Protein AF-A0A845F0I6-F1 (afdb_monomer_lite)

Sequence (131 aa):
MVFVLRMIAAFLSSTIAGVYVVGDLLSGIILFLPIFILAAVPISLFVDRHSIERKSKQRMYIMKLFYYLMSGILAGCLMIVVFGVGGDFTTVDIPSVILITLCCSILYYHFLLLLKKWLKWYKNVPLPVSK

pLDDT: mean 70.49, std 6.58, range [51.75, 82.06]

Foldseek 3Di:
DLLVLLLVLLQVLQQVLLCVFVVDRVNSSVLRSVLSCVQVVVLLVVLVVVLVPDDDPVVSVVVNLVSLLVSLQVSLVVSCVVCVVPHDPVVDPSVVSSVSSNVSSNSSSVSSVVVVVVVVVVVVPPDPDDD

Radius of gyration: 17.09 Å; chains: 1; bounding box: 48×44×42 Å

Organism: NCBI:txid208199

Structure (mmCIF, N/CA/C/O backbone):
data_AF-A0A845F0I6-F1
#
_entry.id   AF-A0A845F0I6-F1
#
loop_
_atom_site.group_PDB
_atom_site.id
_atom_site.type_symbol
_atom_site.label_atom_id
_atom_site.label_alt_id
_atom_site.label_comp_id
_atom_site.label_asym_id
_atom_site.label_entity_id
_atom_site.label_seq_id
_atom_site.pdbx_PDB_ins_code
_atom_site.Cartn_x
_atom_site.Cartn_y
_atom_site.Cartn_z
_atom_site.occupancy
_atom_site.B_iso_or_equiv
_atom_site.auth_seq_id
_atom_site.auth_comp_id
_atom_site.auth_asym_id
_atom_site.auth_atom_id
_atom_site.pdbx_PDB_model_num
ATOM 1 N N . MET A 1 1 ? -16.398 4.643 2.697 1.00 58.62 1 MET A N 1
ATOM 2 C CA . MET A 1 1 ? -15.352 5.324 3.504 1.00 58.62 1 MET A CA 1
ATOM 3 C C . MET A 1 1 ? -14.015 4.579 3.491 1.00 58.62 1 MET A C 1
ATOM 5 O O . MET A 1 1 ? -13.047 5.155 3.029 1.00 58.62 1 MET A O 1
ATOM 9 N N . VAL A 1 2 ? -13.936 3.309 3.920 1.00 66.31 2 VAL A N 1
ATOM 10 C CA . VAL A 1 2 ? -12.655 2.559 4.007 1.00 66.31 2 VAL A CA 1
ATOM 11 C C . VAL A 1 2 ? -11.929 2.428 2.659 1.00 66.31 2 VAL A C 1
ATOM 13 O O . VAL A 1 2 ? -10.714 2.575 2.614 1.00 66.31 2 VAL A O 1
ATOM 16 N N . PHE A 1 3 ? -12.662 2.226 1.561 1.00 68.31 3 PHE A N 1
ATOM 17 C CA . PHE A 1 3 ? -12.098 2.198 0.205 1.00 68.31 3 PHE A CA 1
ATOM 18 C C . PHE A 1 3 ? -11.462 3.537 -0.210 1.00 68.31 3 PHE A C 1
ATOM 20 O O . PHE A 1 3 ? -10.354 3.560 -0.727 1.00 68.31 3 PHE A O 1
ATOM 27 N N . VAL A 1 4 ? -12.107 4.663 0.109 1.00 70.12 4 VAL A N 1
ATOM 28 C CA . VAL A 1 4 ? -11.586 6.007 -0.196 1.00 70.12 4 VAL A CA 1
ATOM 29 C C . VAL A 1 4 ? -10.301 6.294 0.589 1.00 70.12 4 VAL A C 1
ATOM 31 O O . VAL A 1 4 ? -9.342 6.792 0.014 1.00 70.12 4 VAL A O 1
ATOM 34 N N . LEU A 1 5 ? -10.224 5.900 1.871 1.00 70.69 5 LEU A N 1
ATOM 35 C CA . LEU A 1 5 ? -8.975 6.005 2.646 1.00 70.69 5 LEU A CA 1
ATOM 36 C C . LEU A 1 5 ? -7.824 5.217 2.007 1.00 70.69 5 LEU A C 1
ATOM 38 O O . LEU A 1 5 ? -6.685 5.670 2.028 1.00 70.69 5 LEU A O 1
ATOM 42 N N . ARG A 1 6 ? -8.121 4.031 1.467 1.00 71.94 6 ARG A N 1
ATOM 43 C CA . ARG A 1 6 ? -7.137 3.168 0.801 1.00 71.94 6 ARG A CA 1
ATOM 44 C C . ARG A 1 6 ? -6.619 3.806 -0.481 1.00 71.94 6 ARG A C 1
ATOM 46 O O . ARG A 1 6 ? -5.416 3.840 -0.690 1.00 71.94 6 ARG A O 1
ATOM 53 N N . MET A 1 7 ? -7.508 4.392 -1.277 1.00 72.94 7 MET A N 1
ATOM 54 C CA . MET A 1 7 ? -7.129 5.134 -2.481 1.00 72.94 7 MET A CA 1
ATOM 55 C C . MET A 1 7 ? -6.250 6.350 -2.162 1.00 72.94 7 MET A C 1
ATOM 57 O O . MET A 1 7 ? -5.236 6.553 -2.819 1.00 72.94 7 MET A O 1
ATOM 61 N N . ILE A 1 8 ? -6.580 7.114 -1.114 1.00 74.19 8 ILE A N 1
ATOM 62 C CA . ILE A 1 8 ? -5.777 8.269 -0.675 1.00 74.19 8 ILE A CA 1
ATOM 63 C C . ILE A 1 8 ? -4.390 7.825 -0.190 1.00 74.19 8 IL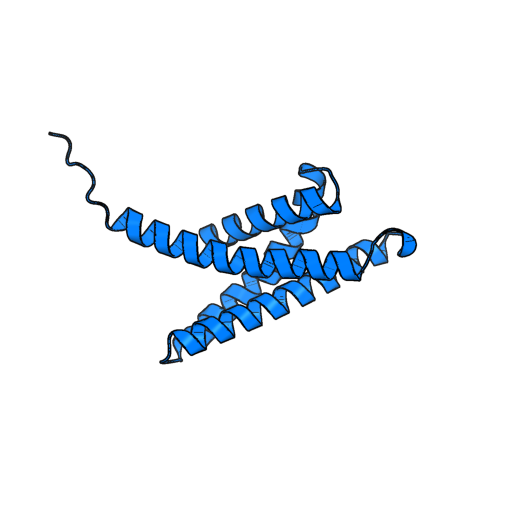E A C 1
ATOM 65 O O . ILE A 1 8 ? -3.383 8.425 -0.558 1.00 74.19 8 ILE A O 1
ATOM 69 N N . ALA A 1 9 ? -4.317 6.756 0.608 1.00 72.06 9 ALA A N 1
ATOM 70 C CA . ALA A 1 9 ? -3.042 6.219 1.074 1.00 72.06 9 ALA A CA 1
ATOM 71 C C . ALA A 1 9 ? -2.194 5.669 -0.088 1.00 72.06 9 ALA A C 1
ATOM 73 O O . ALA A 1 9 ? -0.978 5.863 -0.096 1.00 72.06 9 ALA A O 1
ATOM 74 N N . ALA A 1 10 ? -2.822 5.026 -1.081 1.00 70.25 10 ALA A N 1
ATOM 75 C CA . ALA A 1 10 ? -2.141 4.507 -2.269 1.00 70.25 10 ALA A CA 1
ATOM 76 C C . ALA A 1 10 ? -1.553 5.660 -3.081 1.00 70.25 10 ALA A C 1
ATOM 78 O O . ALA A 1 10 ? -0.381 5.612 -3.436 1.00 70.25 10 ALA A O 1
ATOM 79 N N . PHE A 1 11 ? -2.339 6.721 -3.274 1.00 74.94 11 PHE A N 1
ATOM 80 C CA . PHE A 1 11 ? -1.931 7.929 -3.978 1.00 74.94 11 PHE A CA 1
ATOM 81 C C . PHE A 1 11 ? -0.770 8.664 -3.299 1.00 74.94 11 PHE A C 1
ATOM 83 O O . PHE A 1 11 ? 0.202 9.028 -3.956 1.00 74.94 11 PHE A O 1
ATOM 90 N N . LEU A 1 12 ? -0.814 8.841 -1.975 1.00 75.56 12 LEU A N 1
ATOM 91 C CA . LEU A 1 12 ? 0.295 9.440 -1.221 1.00 75.56 12 LEU A CA 1
ATOM 92 C C . LEU A 1 12 ? 1.572 8.598 -1.337 1.00 75.56 12 LEU A C 1
ATOM 94 O O . LEU A 1 12 ? 2.651 9.134 -1.573 1.00 75.56 12 LEU A O 1
ATOM 98 N N . SER A 1 13 ? 1.442 7.275 -1.229 1.00 71.88 13 SER A N 1
ATOM 99 C CA . SER A 1 13 ? 2.587 6.360 -1.289 1.00 71.88 13 SER A CA 1
ATOM 100 C C . SER A 1 13 ? 3.203 6.304 -2.691 1.00 71.88 13 SER A C 1
ATOM 102 O O . SER A 1 13 ? 4.424 6.333 -2.817 1.00 71.88 13 SER A O 1
ATOM 104 N N . SER A 1 14 ? 2.383 6.303 -3.749 1.00 68.69 14 SER A N 1
ATOM 105 C CA . SER A 1 14 ? 2.863 6.356 -5.136 1.00 68.69 14 SER A CA 1
ATOM 106 C C . SER A 1 14 ? 3.527 7.684 -5.469 1.00 68.69 14 SER A C 1
ATOM 108 O O . SER A 1 14 ? 4.516 7.707 -6.188 1.00 68.69 14 SER A O 1
ATOM 110 N N . THR A 1 15 ? 3.005 8.786 -4.928 1.00 69.94 15 THR A N 1
ATOM 111 C CA . THR A 1 15 ? 3.585 10.121 -5.108 1.00 69.94 15 THR A CA 1
ATOM 112 C C . THR A 1 15 ? 4.994 10.177 -4.511 1.00 69.94 15 THR A C 1
ATOM 114 O O . THR A 1 15 ? 5.923 10.630 -5.171 1.00 69.94 15 THR A O 1
ATOM 117 N N . ILE A 1 16 ? 5.177 9.645 -3.297 1.00 70.62 16 ILE A N 1
ATOM 118 C CA . ILE A 1 16 ? 6.491 9.572 -2.642 1.00 70.62 16 ILE A CA 1
ATOM 119 C C . ILE A 1 16 ? 7.443 8.666 -3.436 1.00 70.62 16 ILE A C 1
ATOM 121 O O . ILE A 1 16 ? 8.550 9.087 -3.758 1.00 70.62 16 ILE A O 1
ATOM 125 N N . ALA A 1 17 ? 7.015 7.453 -3.801 1.00 66.81 17 ALA A N 1
ATOM 126 C CA . ALA A 1 17 ? 7.837 6.528 -4.588 1.00 66.81 17 ALA A CA 1
ATOM 127 C C . ALA A 1 17 ? 8.261 7.133 -5.937 1.00 66.81 17 ALA A C 1
ATOM 129 O O . ALA A 1 17 ? 9.418 7.038 -6.338 1.00 66.81 17 ALA A O 1
ATOM 130 N N . GLY A 1 18 ? 7.320 7.798 -6.604 1.00 65.75 18 GLY A N 1
ATOM 131 C CA . GLY A 1 18 ? 7.515 8.446 -7.888 1.00 65.75 18 GLY A CA 1
ATOM 132 C C . GLY A 1 18 ? 8.576 9.541 -7.870 1.00 65.75 18 GLY A C 1
ATOM 133 O O . GLY A 1 18 ? 9.482 9.525 -8.699 1.00 65.75 18 GLY A O 1
ATOM 134 N N . VAL A 1 19 ? 8.506 10.438 -6.882 1.00 70.00 19 VAL A N 1
ATOM 135 C CA . VAL A 1 19 ? 9.495 11.513 -6.696 1.00 70.00 19 VAL A CA 1
ATOM 136 C C . VAL A 1 19 ? 10.891 10.947 -6.435 1.00 70.00 19 VAL A C 1
ATOM 138 O O . VAL A 1 19 ? 11.862 11.452 -6.988 1.00 70.00 19 VAL A O 1
ATOM 141 N N . TYR A 1 20 ? 11.000 9.886 -5.630 1.00 68.31 20 TYR A N 1
ATOM 142 C CA . TYR A 1 20 ? 12.295 9.299 -5.275 1.00 68.31 20 TYR A CA 1
ATOM 143 C C . TYR A 1 20 ? 12.951 8.493 -6.401 1.00 68.31 20 TYR A C 1
ATOM 145 O O . TYR A 1 20 ? 14.175 8.436 -6.453 1.00 68.31 20 TYR A O 1
ATOM 153 N N . VAL A 1 21 ? 12.166 7.849 -7.270 1.00 65.50 21 VAL A N 1
ATOM 154 C CA . VAL A 1 21 ? 12.700 6.932 -8.295 1.00 65.50 21 VAL A CA 1
ATOM 155 C C . VAL A 1 21 ? 12.818 7.591 -9.665 1.00 65.50 21 VAL A C 1
ATOM 157 O O . VAL A 1 21 ? 13.788 7.349 -10.374 1.00 65.50 21 VAL A O 1
ATOM 160 N N . VAL A 1 22 ? 11.838 8.408 -10.056 1.00 66.31 22 VAL A N 1
ATOM 161 C CA . VAL A 1 22 ? 11.754 8.960 -11.419 1.00 66.31 22 VAL A CA 1
ATOM 162 C C . VAL A 1 22 ? 12.214 10.419 -11.464 1.00 66.31 22 VAL A C 1
ATOM 164 O O . VAL A 1 22 ? 12.473 10.950 -12.538 1.00 66.31 22 VAL A O 1
ATOM 167 N N . GLY A 1 23 ? 12.308 11.096 -10.313 1.00 65.88 23 GLY A N 1
ATOM 168 C CA . GLY A 1 23 ? 12.638 12.525 -10.229 1.00 65.88 23 GLY A CA 1
ATOM 169 C C . GLY A 1 23 ? 11.529 13.458 -10.739 1.00 65.88 23 GLY A C 1
ATOM 170 O O . GLY A 1 23 ? 11.579 14.657 -10.480 1.00 65.88 23 GLY A O 1
ATOM 171 N N . ASP A 1 24 ? 10.506 12.910 -11.403 1.00 72.12 24 ASP A N 1
ATOM 172 C CA . ASP A 1 24 ? 9.312 13.605 -11.869 1.00 72.12 24 ASP A CA 1
ATOM 173 C C . ASP A 1 24 ? 8.044 13.038 -11.216 1.00 72.12 24 ASP A C 1
ATOM 175 O O . ASP A 1 24 ? 7.774 11.831 -11.220 1.00 72.12 24 ASP A O 1
ATOM 179 N N . LEU A 1 25 ? 7.239 13.950 -10.671 1.00 70.00 25 LEU A N 1
ATOM 180 C CA . LEU A 1 25 ? 6.020 13.647 -9.930 1.00 70.00 25 LEU A CA 1
ATOM 181 C C . LEU A 1 25 ? 4.981 12.945 -10.811 1.00 70.00 25 LEU A C 1
ATOM 183 O O . LEU A 1 25 ? 4.348 11.982 -10.377 1.00 70.00 25 LEU A O 1
ATOM 187 N N . LEU A 1 26 ? 4.789 13.433 -12.038 1.00 71.12 26 LEU A N 1
ATOM 188 C CA . LEU A 1 26 ? 3.712 12.986 -12.916 1.00 71.12 26 LEU A CA 1
ATOM 189 C C . LEU A 1 26 ? 3.986 11.566 -13.421 1.00 71.12 26 LEU A C 1
ATOM 191 O O . LEU A 1 26 ? 3.140 10.679 -13.297 1.00 71.12 26 LEU A O 1
ATOM 195 N N . SER A 1 27 ? 5.204 11.343 -13.906 1.00 67.94 27 SER A N 1
ATOM 196 C CA . SER A 1 27 ? 5.692 10.045 -14.376 1.00 67.94 27 SER A CA 1
ATOM 197 C C . SER A 1 27 ? 5.686 9.016 -13.247 1.00 67.94 27 SER A C 1
ATOM 199 O O . SER A 1 27 ? 5.223 7.888 -13.416 1.00 67.94 27 SER A O 1
ATOM 201 N N . GLY A 1 28 ? 6.110 9.436 -12.055 1.00 67.00 28 GLY A N 1
ATOM 202 C CA . GLY A 1 28 ? 6.064 8.631 -10.847 1.00 67.00 28 GLY A CA 1
ATOM 203 C C . GLY A 1 28 ? 4.650 8.203 -10.439 1.00 67.00 28 GLY A C 1
ATOM 204 O O . GLY A 1 28 ? 4.411 7.031 -10.154 1.00 67.00 28 GLY A O 1
ATOM 205 N N . ILE A 1 29 ? 3.675 9.115 -10.462 1.00 70.56 29 ILE A N 1
ATOM 206 C CA . ILE A 1 29 ? 2.278 8.767 -10.173 1.00 70.56 29 ILE A CA 1
ATOM 207 C C . ILE A 1 29 ? 1.746 7.777 -11.216 1.00 70.56 29 ILE A C 1
ATOM 209 O O . ILE A 1 29 ? 1.165 6.766 -10.835 1.00 70.56 29 ILE A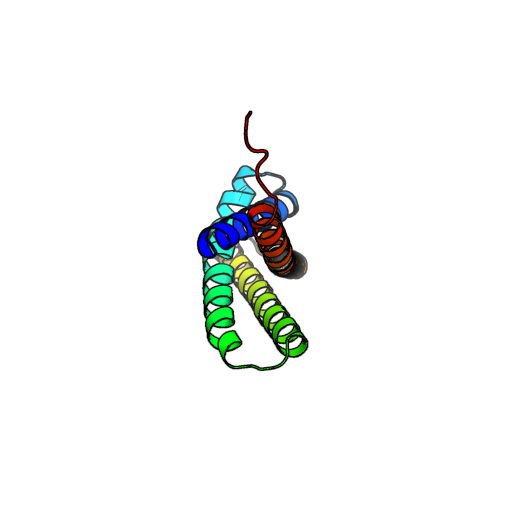 O 1
ATOM 213 N N . ILE A 1 30 ? 1.977 8.012 -12.511 1.00 74.56 30 ILE A N 1
ATOM 214 C CA . ILE A 1 30 ? 1.483 7.142 -13.594 1.00 74.56 30 ILE A CA 1
ATOM 215 C C . ILE A 1 30 ? 2.045 5.716 -13.482 1.00 74.56 30 ILE A C 1
ATOM 217 O O . ILE A 1 30 ? 1.314 4.755 -13.709 1.00 74.56 30 ILE A O 1
ATOM 221 N N . LEU A 1 31 ? 3.313 5.571 -13.089 1.00 69.62 31 LEU A N 1
ATOM 222 C CA . LEU A 1 31 ? 3.978 4.272 -12.953 1.00 69.62 31 LEU A CA 1
ATOM 223 C C . LEU A 1 31 ? 3.606 3.540 -11.660 1.00 69.62 31 LEU A C 1
ATOM 225 O O . LEU A 1 31 ? 3.264 2.359 -11.686 1.00 69.62 31 LEU A O 1
ATOM 229 N N . PHE A 1 32 ? 3.655 4.225 -10.517 1.00 70.50 32 PHE A N 1
ATOM 230 C CA . PHE A 1 32 ? 3.520 3.569 -9.217 1.00 70.50 32 PHE A CA 1
ATOM 231 C C . PHE A 1 32 ? 2.064 3.434 -8.759 1.00 70.50 32 PHE A C 1
ATOM 233 O O . PHE A 1 32 ? 1.726 2.459 -8.083 1.00 70.50 32 PHE A O 1
ATOM 240 N N . LEU A 1 33 ? 1.178 4.371 -9.113 1.00 75.44 33 LEU A N 1
ATOM 241 C CA . LEU A 1 33 ? -0.218 4.358 -8.660 1.00 75.44 33 LEU A CA 1
ATOM 242 C C . LEU A 1 33 ? -0.975 3.082 -9.073 1.00 75.44 33 LEU A C 1
ATOM 244 O O . LEU A 1 33 ? -1.618 2.492 -8.199 1.00 75.44 33 LEU A O 1
ATOM 248 N N . PRO A 1 34 ? -0.894 2.593 -10.330 1.00 76.00 34 PRO A N 1
ATOM 249 C CA . PRO A 1 34 ? -1.571 1.361 -10.728 1.00 76.00 34 PRO A CA 1
ATOM 250 C C . PRO A 1 34 ? -1.086 0.159 -9.919 1.00 76.00 34 PRO A C 1
ATOM 252 O O . PRO A 1 34 ? -1.887 -0.675 -9.509 1.00 76.00 34 PRO A O 1
ATOM 255 N N . ILE A 1 35 ? 0.211 0.098 -9.621 1.00 72.31 35 ILE A N 1
ATOM 256 C CA . ILE A 1 35 ? 0.832 -1.014 -8.894 1.00 72.31 35 ILE A CA 1
ATOM 257 C C . ILE A 1 35 ? 0.404 -1.004 -7.427 1.00 72.31 35 ILE A C 1
ATOM 259 O O . ILE A 1 35 ? 0.020 -2.044 -6.889 1.00 72.31 35 ILE A O 1
ATOM 263 N N . PHE A 1 36 ? 0.361 0.167 -6.786 1.00 71.00 36 PHE A N 1
ATOM 264 C CA . PHE A 1 36 ? -0.191 0.288 -5.435 1.00 71.00 36 PHE A CA 1
ATOM 265 C C . PHE A 1 36 ? -1.686 -0.045 -5.389 1.00 71.00 36 PHE A C 1
ATOM 267 O O . PHE A 1 36 ? -2.133 -0.709 -4.453 1.00 71.00 36 PHE A O 1
ATOM 274 N N . ILE A 1 37 ? -2.466 0.347 -6.397 1.00 74.69 37 ILE A N 1
ATOM 275 C CA . ILE A 1 37 ? -3.887 -0.010 -6.472 1.00 74.69 37 ILE A CA 1
ATOM 276 C C . ILE A 1 37 ? -4.064 -1.521 -6.675 1.00 74.69 37 ILE A C 1
ATOM 278 O O . ILE A 1 37 ? -4.909 -2.116 -6.015 1.00 74.69 37 ILE A O 1
ATOM 282 N N . LEU A 1 38 ? -3.261 -2.160 -7.528 1.00 73.12 38 LEU A N 1
ATOM 283 C CA . LEU A 1 38 ? -3.378 -3.586 -7.846 1.00 73.12 38 LEU A CA 1
ATOM 284 C C . LEU A 1 38 ? -2.821 -4.509 -6.754 1.00 73.12 38 LEU A C 1
ATOM 286 O O . LEU A 1 38 ? -3.353 -5.597 -6.563 1.00 73.12 38 LEU A O 1
ATOM 290 N N . ALA A 1 39 ? -1.791 -4.097 -6.013 1.00 71.38 39 ALA A N 1
ATOM 291 C CA . ALA A 1 39 ? -1.204 -4.911 -4.946 1.00 71.38 39 ALA A CA 1
ATOM 292 C C . ALA A 1 39 ? -1.760 -4.542 -3.560 1.00 71.38 39 ALA A C 1
ATOM 294 O O . ALA A 1 39 ? -2.313 -5.388 -2.850 1.00 71.38 39 ALA A O 1
ATOM 295 N N . ALA A 1 40 ? -1.681 -3.267 -3.168 1.00 68.81 40 ALA A N 1
ATOM 296 C CA . ALA A 1 40 ? -1.978 -2.857 -1.796 1.00 68.81 40 ALA A CA 1
ATOM 297 C C . ALA A 1 40 ? -3.485 -2.856 -1.481 1.00 68.81 40 ALA A C 1
ATOM 299 O O . ALA A 1 40 ? -3.889 -3.181 -0.355 1.00 68.81 40 ALA A O 1
ATOM 300 N N . VAL A 1 41 ? -4.358 -2.532 -2.447 1.00 70.31 41 VAL A N 1
ATOM 301 C CA . VAL A 1 41 ? -5.816 -2.519 -2.210 1.00 70.31 41 VAL A CA 1
ATOM 302 C C . VAL A 1 41 ? -6.382 -3.939 -2.036 1.00 70.31 41 VAL A C 1
ATOM 304 O O . VAL A 1 41 ? -7.064 -4.161 -1.028 1.00 70.31 41 VAL A O 1
ATOM 307 N N . PRO A 1 42 ? -6.084 -4.932 -2.897 1.00 76.06 42 PRO A N 1
ATOM 308 C CA . PRO A 1 42 ? -6.560 -6.302 -2.701 1.00 76.06 42 PRO A CA 1
ATOM 309 C C . PRO A 1 42 ? -5.995 -6.948 -1.440 1.00 76.06 42 PRO A C 1
ATOM 311 O O . PRO A 1 42 ? -6.755 -7.535 -0.667 1.00 76.06 42 PRO A O 1
ATOM 314 N N . ILE A 1 43 ? -4.697 -6.768 -1.164 1.00 73.56 43 ILE A N 1
ATOM 315 C CA . ILE A 1 43 ? -4.072 -7.319 0.045 1.00 73.56 43 ILE A CA 1
ATOM 316 C C . ILE A 1 43 ? -4.712 -6.709 1.291 1.00 73.56 43 ILE A C 1
ATOM 318 O O . ILE A 1 43 ? -5.130 -7.434 2.191 1.00 73.56 43 ILE A O 1
ATOM 322 N N . SER A 1 44 ? -4.924 -5.393 1.324 1.00 68.06 44 SER A N 1
ATOM 323 C CA . SER A 1 44 ? -5.625 -4.768 2.448 1.00 68.06 44 SER A CA 1
ATOM 324 C C . SER A 1 44 ? -7.076 -5.251 2.605 1.00 68.06 44 SER A C 1
ATOM 326 O O . SER A 1 44 ? -7.594 -5.287 3.724 1.00 68.06 44 SER A O 1
ATOM 328 N N . LEU A 1 45 ? -7.782 -5.620 1.523 1.00 73.75 45 LEU A N 1
ATOM 329 C CA . LEU A 1 45 ? -9.144 -6.184 1.593 1.00 73.75 45 LEU A CA 1
ATOM 330 C C . LEU A 1 45 ? -9.115 -7.600 2.172 1.00 73.75 45 LEU A C 1
ATOM 332 O O . LEU A 1 45 ? -9.908 -7.914 3.060 1.00 73.75 45 LEU A O 1
ATOM 336 N N . PHE A 1 46 ? -8.180 -8.424 1.704 1.00 76.81 46 PHE A N 1
ATOM 337 C CA . PHE A 1 46 ? -7.974 -9.787 2.183 1.00 76.81 46 PHE A CA 1
ATOM 338 C C . PHE A 1 46 ? -7.647 -9.821 3.681 1.00 76.81 46 PHE A C 1
ATOM 340 O O . PHE A 1 46 ? -8.245 -10.576 4.452 1.00 76.81 46 PHE A O 1
ATOM 347 N N . VAL A 1 47 ? -6.750 -8.930 4.099 1.00 71.88 47 VAL A N 1
ATOM 348 C CA . VAL A 1 47 ? -6.326 -8.758 5.487 1.00 71.88 47 VAL A CA 1
ATOM 349 C C . VAL A 1 47 ? -7.478 -8.339 6.390 1.00 71.88 47 VAL A C 1
ATOM 351 O O . VAL A 1 47 ? -7.620 -8.868 7.492 1.00 71.88 47 VAL A O 1
ATOM 354 N N . ASP A 1 48 ? -8.317 -7.400 5.946 1.00 69.75 48 ASP A N 1
ATOM 355 C CA . ASP A 1 48 ? -9.459 -6.972 6.748 1.00 69.75 48 ASP A CA 1
ATOM 356 C C . ASP A 1 48 ? -10.475 -8.110 6.928 1.00 69.75 48 ASP A C 1
ATOM 358 O O . ASP A 1 48 ? -10.941 -8.287 8.054 1.00 69.75 48 ASP A O 1
ATOM 362 N N . ARG A 1 49 ? -10.721 -8.943 5.901 1.00 71.75 49 ARG A N 1
ATOM 363 C CA . ARG A 1 49 ? -11.575 -10.144 6.021 1.00 71.75 49 ARG A CA 1
ATOM 364 C C . ARG A 1 49 ? -11.033 -11.149 7.043 1.00 71.75 49 ARG A C 1
ATOM 366 O O . ARG A 1 49 ? -11.778 -11.570 7.918 1.00 71.75 49 ARG A O 1
ATOM 373 N N . HIS A 1 50 ? -9.739 -11.467 6.996 1.00 67.81 50 HIS A N 1
ATOM 374 C CA . HIS A 1 50 ? -9.115 -12.410 7.939 1.00 67.81 50 HIS A CA 1
ATOM 375 C C . HIS A 1 50 ? -8.961 -11.851 9.361 1.00 67.81 50 HIS A C 1
ATOM 377 O O . HIS A 1 50 ? -8.828 -12.600 10.329 1.00 67.81 50 HIS A O 1
ATOM 383 N N . SER A 1 51 ? -8.951 -10.525 9.516 1.00 60.50 51 SER A N 1
ATOM 384 C CA . SER A 1 51 ? -8.756 -9.891 10.823 1.00 60.50 51 SER A CA 1
ATOM 385 C C . SER A 1 51 ? -9.992 -9.905 11.727 1.00 60.50 51 SER A C 1
ATOM 387 O O . SER A 1 51 ? -9.850 -9.680 12.927 1.00 60.50 51 SER A O 1
ATOM 389 N N . ILE A 1 52 ? -11.181 -10.186 11.182 1.00 58.94 52 ILE A N 1
ATOM 390 C CA . ILE A 1 52 ? -12.456 -10.169 11.921 1.00 58.94 52 ILE A CA 1
ATOM 391 C C . ILE A 1 52 ? -12.540 -11.311 12.955 1.00 58.94 52 ILE A C 1
ATOM 393 O O . ILE A 1 52 ? -13.208 -11.162 13.974 1.00 58.94 52 ILE A O 1
ATOM 397 N N . GLU A 1 53 ? -11.796 -12.404 12.772 1.00 59.41 53 GLU A N 1
ATOM 398 C CA . GLU A 1 53 ? -11.901 -13.604 13.619 1.00 59.41 53 GLU A CA 1
ATOM 399 C C . GLU A 1 53 ? -10.976 -13.626 14.855 1.00 59.41 53 GLU A C 1
ATOM 401 O O . GLU A 1 53 ? -11.052 -14.550 15.665 1.00 59.41 53 GLU A O 1
ATOM 406 N N . ARG A 1 54 ? -10.080 -12.643 15.057 1.00 57.22 54 ARG A N 1
ATOM 407 C CA . ARG A 1 54 ? -9.007 -12.758 16.075 1.00 57.22 54 ARG A CA 1
ATOM 408 C C . ARG A 1 54 ? -9.136 -11.781 17.253 1.00 57.22 54 ARG A C 1
ATOM 410 O O . ARG A 1 54 ? -9.131 -10.568 17.086 1.00 57.22 54 ARG A O 1
ATOM 417 N N . LYS A 1 55 ? -9.124 -12.330 18.479 1.00 59.44 55 LYS A N 1
ATOM 418 C CA . LYS A 1 55 ? -9.372 -11.624 19.760 1.00 59.44 55 LYS A CA 1
ATOM 419 C C . LYS A 1 55 ? -8.269 -10.660 20.260 1.00 59.44 55 LYS A C 1
ATOM 421 O O . LYS A 1 55 ? -8.540 -9.874 21.161 1.00 59.44 55 LYS A O 1
ATOM 426 N N . SER A 1 56 ? -7.041 -10.677 19.721 1.00 74.25 56 SER A N 1
ATOM 427 C CA . SER A 1 56 ? -5.920 -9.844 20.223 1.00 74.25 56 SER A CA 1
ATOM 428 C C . SER A 1 56 ? -5.569 -8.679 19.287 1.00 74.25 56 SER A C 1
ATOM 430 O O . SER A 1 56 ? -5.157 -8.891 18.144 1.00 74.25 56 SER A O 1
ATOM 432 N N . LYS A 1 57 ? -5.657 -7.438 19.801 1.00 73.44 57 LYS A N 1
ATOM 433 C CA . LYS A 1 57 ? -5.302 -6.201 19.072 1.00 73.44 57 LYS A CA 1
ATOM 434 C C . LYS A 1 57 ? -3.842 -6.186 18.600 1.00 73.44 57 LYS A C 1
ATOM 436 O O . LYS A 1 57 ? -3.580 -5.780 17.471 1.00 73.44 57 LYS A O 1
ATOM 441 N N . GLN A 1 58 ? -2.907 -6.653 19.432 1.00 72.25 58 GLN A N 1
ATOM 442 C CA . GLN A 1 58 ? -1.480 -6.714 19.088 1.00 72.25 58 GLN A CA 1
ATOM 443 C C . GLN A 1 58 ? -1.206 -7.745 17.990 1.00 72.25 58 GLN A C 1
ATOM 445 O O . GLN A 1 58 ? -0.521 -7.447 17.014 1.00 72.25 58 GLN A O 1
ATOM 450 N N . ARG A 1 59 ? -1.803 -8.939 18.092 1.00 72.62 59 ARG A N 1
ATOM 451 C CA . ARG A 1 59 ? -1.629 -9.996 17.084 1.00 72.62 59 ARG A CA 1
ATOM 452 C C . ARG A 1 59 ? -2.201 -9.585 15.727 1.00 72.62 59 ARG A C 1
ATOM 454 O O . ARG A 1 59 ? -1.619 -9.898 14.693 1.00 72.62 59 ARG A O 1
ATOM 461 N N . MET A 1 60 ? -3.313 -8.849 15.733 1.00 76.75 60 MET A N 1
ATOM 462 C CA . MET A 1 60 ? -3.883 -8.259 14.525 1.00 76.75 60 MET A CA 1
ATOM 463 C C . MET A 1 60 ? -2.943 -7.212 13.915 1.00 76.75 60 MET A C 1
ATOM 465 O O . MET A 1 60 ? -2.733 -7.242 12.710 1.00 76.75 60 MET A O 1
ATOM 469 N N . TYR A 1 61 ? -2.347 -6.326 14.719 1.00 77.50 61 TYR A N 1
ATOM 470 C CA . TYR A 1 61 ? -1.390 -5.331 14.226 1.00 77.50 61 TYR A CA 1
ATOM 471 C C . TYR A 1 61 ? -0.182 -5.981 13.535 1.00 77.50 61 TYR A C 1
ATOM 473 O O . TYR A 1 61 ? 0.140 -5.608 12.409 1.00 77.50 61 TYR A O 1
ATOM 481 N N . ILE A 1 62 ? 0.432 -6.985 14.172 1.00 77.31 62 ILE A N 1
ATOM 482 C CA . ILE A 1 62 ? 1.602 -7.693 13.627 1.00 77.31 62 ILE A CA 1
ATOM 483 C C . ILE A 1 62 ? 1.244 -8.419 12.327 1.00 77.31 62 ILE A C 1
ATOM 485 O O . ILE A 1 62 ? 1.981 -8.317 11.351 1.00 77.31 62 ILE A O 1
ATOM 489 N N . MET A 1 63 ? 0.094 -9.101 12.271 1.00 74.62 63 MET A N 1
ATOM 490 C CA . MET A 1 63 ? -0.340 -9.742 11.028 1.00 74.62 63 MET A CA 1
ATOM 491 C C . MET A 1 63 ? -0.587 -8.732 9.915 1.00 74.62 63 MET A C 1
ATOM 493 O O . MET A 1 63 ? -0.124 -8.945 8.801 1.00 74.62 63 MET A O 1
ATOM 497 N N . LYS A 1 64 ? -1.278 -7.622 10.202 1.00 74.88 64 LYS A N 1
ATOM 498 C CA . LYS A 1 64 ? -1.501 -6.564 9.209 1.00 74.88 64 LYS A CA 1
ATOM 499 C C . LYS A 1 64 ? -0.170 -6.053 8.668 1.00 74.88 64 LYS A C 1
ATOM 501 O O . LYS A 1 64 ? 0.007 -6.037 7.457 1.00 74.88 64 LYS A O 1
ATOM 506 N N . LEU A 1 65 ? 0.773 -5.732 9.552 1.00 77.06 65 LEU A N 1
ATOM 507 C CA . LEU A 1 65 ? 2.112 -5.289 9.173 1.00 77.06 65 LEU A CA 1
ATOM 508 C C . LEU A 1 65 ? 2.828 -6.315 8.281 1.00 77.06 65 LEU A C 1
ATOM 510 O O . LEU A 1 65 ? 3.365 -5.936 7.247 1.00 77.06 65 LEU A O 1
ATOM 514 N N . PHE A 1 66 ? 2.773 -7.603 8.628 1.00 75.81 66 PHE A N 1
ATOM 515 C CA . PHE A 1 66 ? 3.356 -8.676 7.820 1.00 75.81 66 PHE A CA 1
ATOM 516 C C . PHE A 1 66 ? 2.743 -8.757 6.414 1.00 75.81 66 PHE A C 1
ATOM 518 O O . PHE A 1 66 ? 3.468 -8.831 5.428 1.00 75.81 66 PHE A O 1
ATOM 525 N N . TYR A 1 67 ? 1.416 -8.680 6.285 1.00 74.38 67 TYR A N 1
ATOM 526 C CA . TYR A 1 67 ? 0.768 -8.695 4.970 1.00 74.38 67 TYR A CA 1
ATOM 527 C C . TYR A 1 67 ? 1.103 -7.459 4.126 1.00 74.38 67 TYR A C 1
ATOM 529 O O . TYR A 1 67 ? 1.280 -7.581 2.917 1.00 74.38 67 TYR A O 1
ATOM 537 N N . TYR A 1 68 ? 1.228 -6.280 4.742 1.00 75.50 68 TYR A N 1
ATOM 538 C CA . TYR A 1 68 ? 1.689 -5.077 4.039 1.00 75.50 68 TYR A CA 1
ATOM 539 C C . TYR A 1 68 ? 3.162 -5.160 3.639 1.00 75.50 68 TYR A C 1
ATOM 541 O O . TYR A 1 68 ? 3.530 -4.672 2.575 1.00 75.50 68 TYR A O 1
ATOM 549 N N . LEU A 1 69 ? 3.990 -5.827 4.441 1.00 75.94 69 LEU A N 1
ATOM 550 C CA . LEU A 1 69 ? 5.379 -6.106 4.098 1.00 75.94 69 LEU A CA 1
ATOM 551 C C . LEU A 1 69 ? 5.467 -7.032 2.874 1.00 75.94 69 LEU A C 1
ATOM 553 O O . LEU A 1 69 ? 6.144 -6.699 1.906 1.00 75.94 69 LEU A O 1
ATOM 557 N N . MET A 1 70 ? 4.694 -8.122 2.859 1.00 74.88 70 MET A N 1
ATOM 558 C CA . MET A 1 70 ? 4.591 -9.013 1.695 1.00 74.88 70 MET A CA 1
ATOM 559 C C . MET A 1 70 ? 4.027 -8.294 0.459 1.00 74.88 70 MET A C 1
ATOM 561 O O . MET A 1 70 ? 4.496 -8.529 -0.650 1.00 74.88 70 MET A O 1
ATOM 565 N N . SER A 1 71 ? 3.069 -7.375 0.639 1.00 73.56 71 SER A N 1
ATOM 566 C CA . SER A 1 71 ? 2.566 -6.510 -0.440 1.00 73.56 71 SER A CA 1
ATOM 567 C C . SER A 1 71 ? 3.652 -5.621 -1.031 1.00 73.56 71 SER A C 1
ATOM 569 O O . SER A 1 71 ? 3.662 -5.419 -2.240 1.00 73.56 71 SER A O 1
ATOM 571 N N . GLY A 1 72 ? 4.534 -5.070 -0.195 1.00 72.06 72 GLY A N 1
ATOM 572 C CA . GLY A 1 72 ? 5.638 -4.228 -0.647 1.00 72.06 72 GLY A CA 1
ATOM 573 C C . GLY A 1 72 ? 6.667 -5.006 -1.444 1.00 72.06 72 GLY A C 1
ATOM 574 O O . GLY A 1 72 ? 7.057 -4.558 -2.514 1.00 72.06 72 GLY A O 1
ATOM 575 N N . ILE A 1 73 ? 7.017 -6.212 -0.987 1.00 75.56 73 ILE A N 1
ATOM 576 C CA . ILE A 1 73 ? 7.887 -7.125 -1.740 1.00 75.56 73 ILE A CA 1
ATOM 577 C C . ILE A 1 73 ? 7.247 -7.471 -3.088 1.00 75.56 73 ILE A C 1
ATOM 579 O O . ILE A 1 73 ? 7.895 -7.348 -4.121 1.00 75.56 73 ILE A O 1
ATOM 583 N N . LEU A 1 74 ? 5.960 -7.836 -3.101 1.00 76.88 74 LEU A N 1
ATOM 584 C CA . LEU A 1 74 ? 5.241 -8.172 -4.332 1.00 76.88 74 LEU A CA 1
ATOM 585 C C . LEU A 1 74 ? 5.167 -6.985 -5.306 1.00 76.88 74 LEU A C 1
ATOM 587 O O . LEU A 1 74 ? 5.359 -7.167 -6.505 1.00 76.88 74 LEU A O 1
ATOM 591 N N . ALA A 1 75 ? 4.922 -5.774 -4.797 1.00 74.19 75 ALA A N 1
ATOM 592 C CA . ALA A 1 75 ? 4.929 -4.549 -5.591 1.00 74.19 75 ALA A CA 1
ATOM 593 C C . ALA A 1 75 ? 6.324 -4.252 -6.165 1.00 74.19 75 ALA A C 1
ATOM 595 O O . ALA A 1 75 ? 6.432 -3.910 -7.339 1.00 74.19 75 ALA A O 1
ATOM 596 N N . GLY A 1 76 ? 7.387 -4.445 -5.378 1.00 72.19 76 GLY A N 1
ATOM 597 C CA . GLY A 1 76 ? 8.773 -4.348 -5.840 1.00 72.19 76 GLY A CA 1
ATOM 598 C C . GLY A 1 76 ? 9.099 -5.359 -6.938 1.00 72.19 76 GLY A C 1
ATOM 599 O O . GLY A 1 76 ? 9.651 -4.989 -7.969 1.00 72.19 76 GLY A O 1
ATOM 600 N N . CYS A 1 77 ? 8.682 -6.617 -6.779 1.00 74.88 77 CYS A N 1
ATOM 601 C CA . CYS A 1 77 ? 8.830 -7.642 -7.813 1.00 74.88 77 CYS A CA 1
ATOM 602 C C . CYS A 1 77 ? 8.062 -7.290 -9.097 1.00 74.88 77 CYS A C 1
ATOM 604 O O . CYS A 1 77 ? 8.611 -7.422 -10.186 1.00 74.88 77 CYS A O 1
ATOM 606 N N . LEU A 1 78 ? 6.821 -6.803 -8.985 1.00 73.19 78 LEU A N 1
ATOM 607 C CA . LEU A 1 78 ? 6.030 -6.346 -10.135 1.00 73.19 78 LEU A CA 1
ATOM 608 C C . LEU A 1 78 ? 6.698 -5.175 -10.858 1.00 73.19 78 LEU A C 1
ATOM 610 O O . LEU A 1 78 ? 6.747 -5.171 -12.083 1.00 73.19 78 LEU A O 1
ATOM 614 N N . MET A 1 79 ? 7.250 -4.218 -10.113 1.00 69.50 79 MET A N 1
ATOM 615 C CA . MET A 1 79 ? 8.025 -3.112 -10.671 1.00 69.50 79 MET A CA 1
ATOM 616 C C . MET A 1 79 ? 9.231 -3.622 -11.463 1.00 69.50 79 MET A C 1
ATOM 618 O O . MET A 1 79 ? 9.428 -3.210 -12.598 1.00 69.50 79 MET A O 1
ATOM 622 N N . ILE A 1 80 ? 9.996 -4.570 -10.921 1.00 71.00 80 ILE A N 1
ATOM 623 C CA . ILE A 1 80 ? 11.141 -5.161 -11.632 1.00 71.00 80 ILE A CA 1
ATOM 624 C C . ILE A 1 80 ? 10.699 -5.831 -12.935 1.00 71.00 80 ILE A C 1
ATOM 626 O O . ILE A 1 80 ? 11.381 -5.695 -13.942 1.00 71.00 80 ILE A O 1
ATOM 630 N N . VAL A 1 81 ? 9.550 -6.512 -12.952 1.00 70.06 81 VAL A N 1
ATOM 631 C CA . VAL A 1 81 ? 9.000 -7.104 -14.182 1.00 70.06 81 VAL A CA 1
ATOM 632 C C . VAL A 1 81 ? 8.586 -6.019 -15.179 1.00 70.06 81 VAL A C 1
ATOM 634 O O . VAL A 1 81 ? 8.938 -6.106 -16.349 1.00 70.06 81 VAL A O 1
ATOM 637 N N . VAL A 1 82 ? 7.882 -4.974 -14.739 1.00 66.94 82 VAL A N 1
ATOM 638 C CA . VAL A 1 82 ? 7.426 -3.882 -15.620 1.00 66.94 82 VAL A CA 1
ATOM 639 C C . VAL A 1 82 ? 8.606 -3.129 -16.240 1.00 66.94 82 VAL A C 1
ATOM 641 O O . VAL A 1 82 ? 8.596 -2.864 -17.439 1.00 66.94 82 VAL A O 1
ATOM 644 N N . PHE A 1 83 ? 9.638 -2.825 -15.453 1.00 64.56 83 PHE A N 1
ATOM 645 C CA . PHE A 1 83 ? 10.840 -2.146 -15.939 1.00 64.56 83 PHE A CA 1
ATOM 646 C C . PHE A 1 83 ? 11.780 -3.087 -16.704 1.00 64.56 83 PHE A C 1
ATOM 648 O O . PHE A 1 83 ? 12.439 -2.663 -17.647 1.00 64.56 83 PHE A O 1
ATOM 655 N N . GLY A 1 84 ? 11.801 -4.370 -16.348 1.00 61.22 84 GLY A N 1
ATOM 656 C CA . GLY A 1 84 ? 12.650 -5.387 -16.961 1.00 61.22 84 GLY A CA 1
ATOM 657 C C . GLY A 1 84 ? 12.141 -5.950 -18.289 1.00 61.22 84 GLY A C 1
ATOM 658 O O . GLY A 1 84 ? 12.926 -6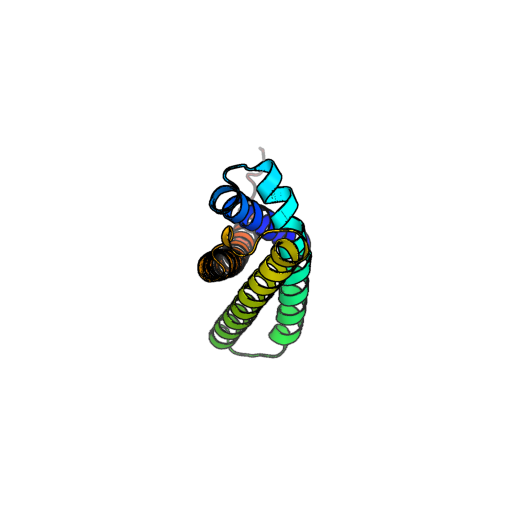.444 -19.090 1.00 61.22 84 GLY A O 1
ATOM 659 N N . VAL A 1 85 ? 10.835 -5.875 -18.560 1.00 57.59 85 VAL A N 1
ATOM 660 C CA . VAL A 1 85 ? 10.245 -6.346 -19.829 1.00 57.59 85 VAL A CA 1
ATOM 661 C C . VAL A 1 85 ? 10.412 -5.317 -20.963 1.00 57.59 85 VAL A C 1
ATOM 663 O O . VAL A 1 85 ? 10.224 -5.662 -22.127 1.00 57.59 85 VAL A O 1
ATOM 666 N N . GLY A 1 86 ? 10.819 -4.076 -20.662 1.00 53.06 86 GLY A N 1
ATOM 667 C CA . GLY A 1 86 ? 10.977 -3.009 -21.663 1.00 53.06 86 GLY A CA 1
ATOM 668 C C . GLY A 1 86 ? 12.223 -2.125 -21.534 1.00 53.06 86 GLY A C 1
ATOM 669 O O . GLY A 1 86 ? 12.358 -1.192 -22.321 1.00 53.06 86 GLY A O 1
ATOM 670 N N . GLY A 1 87 ? 13.116 -2.378 -20.573 1.00 55.06 87 GLY A N 1
ATOM 671 C CA . GLY A 1 87 ? 14.261 -1.514 -20.278 1.00 55.06 87 GLY A CA 1
ATOM 672 C C . GLY A 1 87 ? 15.522 -2.280 -19.883 1.00 55.06 87 GLY A C 1
ATOM 673 O O . GLY A 1 87 ? 15.476 -3.427 -19.443 1.00 55.06 87 GLY A O 1
ATOM 674 N N . ASP A 1 88 ? 16.663 -1.621 -20.066 1.00 55.44 88 ASP A N 1
ATOM 675 C CA . ASP A 1 88 ? 17.986 -2.148 -19.751 1.00 55.44 88 ASP A CA 1
ATOM 676 C C . ASP A 1 88 ? 18.144 -2.298 -18.223 1.00 55.44 88 ASP A C 1
ATOM 678 O O . ASP A 1 88 ? 18.159 -1.307 -17.483 1.00 55.44 88 ASP A O 1
ATOM 682 N N . PHE A 1 89 ? 18.247 -3.543 -17.737 1.00 54.78 89 PHE A N 1
ATOM 683 C CA . PHE A 1 89 ? 18.366 -3.892 -16.308 1.00 54.78 89 PHE A CA 1
ATOM 684 C C . PHE A 1 89 ? 19.583 -3.257 -15.616 1.00 54.78 89 PHE A C 1
ATOM 686 O O . PHE A 1 89 ? 19.676 -3.270 -14.391 1.00 54.78 89 PHE A O 1
ATOM 693 N N . THR A 1 90 ? 20.511 -2.691 -16.385 1.00 54.94 90 THR A N 1
ATOM 694 C CA . THR A 1 90 ? 21.683 -1.958 -15.897 1.00 54.94 90 THR A CA 1
ATOM 695 C C . THR A 1 90 ? 21.344 -0.597 -15.279 1.00 54.94 90 THR A C 1
ATOM 697 O O . THR A 1 90 ? 22.144 -0.061 -14.516 1.00 54.94 90 THR A O 1
ATOM 700 N N . THR A 1 91 ? 20.162 -0.041 -15.569 1.00 54.56 91 THR A N 1
ATOM 701 C CA . THR A 1 91 ? 19.752 1.302 -15.113 1.00 54.56 91 THR A CA 1
ATOM 702 C C . THR A 1 91 ? 18.918 1.306 -13.832 1.00 54.56 91 THR A C 1
ATOM 704 O O . THR A 1 91 ? 18.819 2.338 -13.169 1.00 54.56 91 THR A O 1
ATOM 707 N N . VAL A 1 92 ? 18.331 0.167 -13.454 1.00 57.59 92 VAL A N 1
ATOM 708 C CA . VAL A 1 92 ? 17.409 0.073 -12.317 1.00 57.59 92 VAL A CA 1
ATOM 709 C C . VAL A 1 92 ? 18.045 -0.758 -11.211 1.00 57.59 92 VAL A C 1
ATOM 711 O O . VAL A 1 92 ? 18.142 -1.978 -11.310 1.00 57.59 92 VAL A O 1
ATOM 714 N N . ASP A 1 93 ? 18.449 -0.096 -10.126 1.00 67.44 93 ASP A N 1
ATOM 715 C CA . ASP A 1 93 ? 18.965 -0.761 -8.929 1.00 67.44 93 ASP A CA 1
ATOM 716 C C . ASP A 1 93 ? 17.836 -1.536 -8.221 1.00 67.44 93 ASP A C 1
ATOM 718 O O . ASP A 1 93 ? 17.046 -0.998 -7.439 1.00 67.44 93 ASP A O 1
ATOM 722 N N . ILE A 1 94 ? 17.734 -2.821 -8.565 1.00 66.12 94 ILE A N 1
ATOM 723 C CA . ILE A 1 94 ? 16.716 -3.778 -8.113 1.00 66.12 94 ILE A CA 1
ATOM 724 C C . ILE A 1 94 ? 16.536 -3.763 -6.576 1.00 66.12 94 ILE A C 1
ATOM 726 O O . ILE A 1 94 ? 15.395 -3.617 -6.119 1.00 66.12 94 ILE A O 1
ATOM 730 N N . PRO A 1 95 ? 17.607 -3.862 -5.758 1.00 68.06 95 PRO A N 1
ATOM 731 C CA . PRO A 1 95 ? 17.537 -3.686 -4.307 1.00 68.06 95 PRO A CA 1
ATOM 732 C C . PRO A 1 95 ? 16.846 -2.393 -3.865 1.00 68.06 95 PRO A C 1
ATOM 734 O O . PRO A 1 95 ? 15.980 -2.431 -2.987 1.00 68.06 95 PRO A O 1
ATOM 737 N N . SER A 1 96 ? 17.187 -1.265 -4.490 1.00 66.94 96 SER A N 1
ATOM 738 C CA . SER A 1 96 ? 16.626 0.045 -4.155 1.00 66.94 96 SER A CA 1
ATOM 739 C C . SER A 1 96 ? 15.131 0.124 -4.469 1.00 66.94 96 SER A C 1
ATOM 741 O O . SER A 1 96 ? 14.355 0.612 -3.647 1.00 66.94 96 SER A O 1
ATOM 743 N N . VAL A 1 97 ? 14.678 -0.439 -5.594 1.00 68.06 97 VAL A N 1
ATOM 744 C CA . VAL A 1 97 ? 13.245 -0.488 -5.947 1.00 68.06 97 VAL A CA 1
ATOM 745 C C . VAL A 1 97 ? 12.443 -1.329 -4.950 1.00 68.06 97 VAL A C 1
ATOM 747 O O . VAL A 1 97 ? 11.358 -0.920 -4.521 1.00 68.06 97 VAL A O 1
ATOM 750 N N . ILE A 1 98 ? 12.974 -2.480 -4.526 1.00 69.62 98 ILE A N 1
ATOM 751 C CA . ILE A 1 98 ? 12.333 -3.327 -3.507 1.00 69.62 98 ILE A CA 1
ATOM 752 C C . ILE A 1 98 ? 12.277 -2.594 -2.162 1.00 69.62 98 ILE A C 1
ATOM 754 O O . ILE A 1 98 ? 11.232 -2.574 -1.516 1.00 69.62 98 ILE A O 1
ATOM 758 N N . LEU A 1 99 ? 13.365 -1.941 -1.747 1.00 71.06 99 LEU A N 1
ATOM 759 C CA . LEU A 1 99 ? 13.412 -1.159 -0.507 1.00 71.06 99 LEU A CA 1
ATOM 760 C C . LEU A 1 99 ? 12.400 -0.007 -0.508 1.00 71.06 99 LEU A C 1
ATOM 762 O O . LEU A 1 99 ? 11.668 0.173 0.465 1.00 71.06 99 LEU A O 1
ATOM 766 N N . ILE A 1 100 ? 12.311 0.744 -1.606 1.00 70.62 100 ILE A N 1
ATOM 767 C CA . ILE A 1 100 ? 11.391 1.881 -1.732 1.00 70.62 100 ILE A CA 1
ATOM 768 C C . ILE A 1 100 ? 9.935 1.404 -1.709 1.00 70.62 100 ILE A C 1
ATOM 770 O O . ILE A 1 100 ? 9.109 1.972 -0.991 1.00 70.62 100 ILE A O 1
ATOM 774 N N . THR A 1 101 ? 9.608 0.335 -2.437 1.00 71.12 101 THR A N 1
ATOM 775 C CA . THR A 1 101 ? 8.246 -0.232 -2.461 1.00 71.12 101 THR A CA 1
ATOM 776 C C . THR A 1 101 ? 7.841 -0.858 -1.122 1.00 71.12 101 THR A C 1
ATOM 778 O O . THR A 1 101 ? 6.683 -0.726 -0.701 1.00 71.12 101 THR A O 1
ATOM 781 N N . LEU A 1 102 ? 8.792 -1.451 -0.396 1.00 73.69 102 LEU A N 1
ATOM 782 C CA . LEU A 1 102 ? 8.619 -1.922 0.979 1.00 73.69 102 LEU A CA 1
ATOM 783 C C . LEU A 1 102 ? 8.325 -0.759 1.937 1.00 73.69 102 LEU A C 1
ATOM 785 O O . LEU A 1 102 ? 7.313 -0.783 2.642 1.00 73.69 102 LEU A O 1
ATOM 789 N N . CYS A 1 103 ? 9.156 0.287 1.916 1.00 74.88 103 CYS A N 1
ATOM 790 C CA . CYS A 1 103 ? 8.964 1.501 2.711 1.00 74.88 103 CYS A CA 1
ATOM 791 C C . CYS A 1 103 ? 7.603 2.143 2.437 1.00 74.88 103 CYS A C 1
ATOM 793 O O . CYS A 1 103 ? 6.872 2.471 3.372 1.00 74.88 103 CYS A O 1
ATOM 795 N N . CYS A 1 104 ? 7.213 2.253 1.168 1.00 72.75 104 CYS A N 1
ATOM 796 C CA . CYS A 1 104 ? 5.927 2.815 0.774 1.00 72.75 104 CYS A CA 1
ATOM 797 C C . CYS A 1 104 ? 4.742 1.961 1.240 1.00 72.75 104 CYS A C 1
ATOM 799 O O . CYS A 1 104 ? 3.731 2.508 1.666 1.00 72.75 104 CYS A O 1
ATOM 801 N N . SER A 1 105 ? 4.858 0.632 1.245 1.00 71.81 105 SER A N 1
ATOM 802 C CA . SER A 1 105 ? 3.790 -0.249 1.744 1.00 71.81 105 SER A CA 1
ATOM 803 C C . SER A 1 105 ? 3.641 -0.193 3.268 1.00 71.81 105 SER A C 1
ATOM 805 O O . SER A 1 105 ? 2.526 -0.240 3.797 1.00 71.81 105 SER A O 1
ATOM 807 N N . ILE A 1 106 ? 4.751 -0.023 3.990 1.00 75.62 106 ILE A N 1
ATOM 808 C CA . ILE A 1 106 ? 4.743 0.209 5.439 1.00 75.62 106 ILE A CA 1
ATOM 809 C C . ILE A 1 106 ? 4.151 1.589 5.755 1.00 75.62 106 ILE A C 1
ATOM 811 O O . ILE A 1 106 ? 3.303 1.701 6.645 1.00 75.62 106 ILE A O 1
ATOM 815 N N . LEU A 1 107 ? 4.551 2.628 5.017 1.00 74.75 107 LEU A N 1
ATOM 816 C CA . LEU A 1 107 ? 3.992 3.978 5.129 1.00 74.75 107 LEU A CA 1
ATOM 817 C C . LEU A 1 107 ? 2.492 3.975 4.842 1.00 74.75 107 LEU A C 1
ATOM 819 O O . LEU A 1 107 ? 1.728 4.484 5.658 1.00 74.75 107 LEU A O 1
ATOM 823 N N . TYR A 1 108 ? 2.058 3.329 3.758 1.00 73.69 108 TYR A N 1
ATOM 824 C CA . TYR A 1 108 ? 0.651 3.145 3.405 1.00 73.69 108 TYR A CA 1
ATOM 825 C C . TYR A 1 108 ? -0.158 2.596 4.586 1.00 73.69 108 TYR A C 1
ATOM 827 O O . TYR A 1 108 ? -1.211 3.134 4.938 1.00 73.69 108 TYR A O 1
ATOM 835 N N . TYR A 1 109 ? 0.346 1.547 5.243 1.00 77.69 109 TYR A N 1
ATOM 836 C CA . TYR A 1 109 ? -0.321 0.951 6.398 1.00 77.69 109 TYR A CA 1
ATOM 837 C C . TYR A 1 109 ? -0.463 1.934 7.567 1.00 77.69 109 TYR A C 1
ATOM 839 O O . TYR A 1 109 ? -1.550 2.073 8.139 1.00 77.69 109 TYR A O 1
ATOM 847 N N . HIS A 1 110 ? 0.613 2.642 7.911 1.00 75.62 110 HIS A N 1
ATOM 848 C CA . HIS A 1 110 ? 0.610 3.605 9.012 1.00 75.62 110 HIS A CA 1
ATOM 849 C C . HIS A 1 110 ? -0.262 4.827 8.706 1.00 75.62 110 HIS A C 1
ATOM 851 O O . HIS A 1 110 ? -1.029 5.259 9.572 1.00 75.62 110 HIS A O 1
ATOM 857 N N . PHE A 1 111 ? -0.239 5.328 7.468 1.00 73.69 111 PHE A N 1
ATOM 858 C CA . PHE A 1 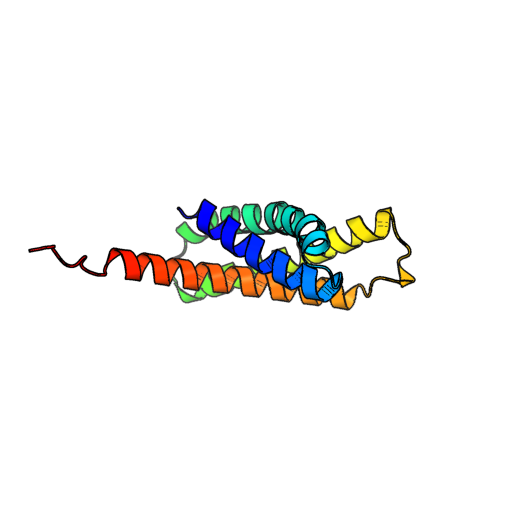111 ? -1.153 6.368 6.999 1.00 73.69 111 PHE A CA 1
ATOM 859 C C . PHE A 1 111 ? -2.607 5.935 7.151 1.00 73.69 111 PHE A C 1
ATOM 861 O O . PHE A 1 111 ? -3.430 6.696 7.654 1.00 73.69 111 PHE A O 1
ATOM 868 N N . LEU A 1 112 ? -2.932 4.694 6.793 1.00 76.69 112 LEU A N 1
ATOM 869 C CA . LEU A 1 112 ? -4.291 4.177 6.900 1.00 76.69 112 LEU A CA 1
ATOM 870 C C . LEU A 1 112 ? -4.762 4.068 8.360 1.00 76.69 112 LEU A C 1
ATOM 872 O O . LEU A 1 112 ? -5.926 4.352 8.660 1.00 76.69 112 LEU A O 1
ATOM 876 N N . LEU A 1 113 ? -3.864 3.715 9.286 1.00 79.12 113 LEU A N 1
ATOM 877 C CA . LEU A 1 113 ? -4.138 3.738 10.726 1.00 79.12 113 LEU A CA 1
ATOM 878 C C . LEU A 1 113 ? -4.377 5.162 11.246 1.00 79.12 113 LEU A C 1
ATOM 880 O O . LEU A 1 113 ? -5.360 5.395 11.957 1.00 79.12 113 LEU A O 1
ATOM 884 N N . LEU A 1 114 ? -3.506 6.106 10.880 1.00 78.94 114 LEU A N 1
ATOM 885 C CA . LEU A 1 114 ? -3.605 7.515 11.268 1.00 78.94 114 LEU A CA 1
ATOM 886 C C . LEU A 1 114 ? -4.890 8.149 10.738 1.00 78.94 114 LEU A C 1
ATOM 888 O O . LEU A 1 114 ? -5.652 8.725 11.510 1.00 78.94 114 LEU A O 1
ATOM 892 N N . LEU A 1 115 ? -5.183 7.965 9.453 1.00 76.19 115 LEU A N 1
ATOM 893 C CA . LEU A 1 115 ? -6.358 8.521 8.790 1.00 76.19 115 LEU A CA 1
ATOM 894 C C . LEU A 1 115 ? -7.655 7.945 9.383 1.00 76.19 115 LEU A C 1
ATOM 896 O O . LEU A 1 115 ? -8.618 8.677 9.610 1.00 76.19 115 LEU A O 1
ATOM 900 N N . LYS A 1 116 ? -7.672 6.652 9.74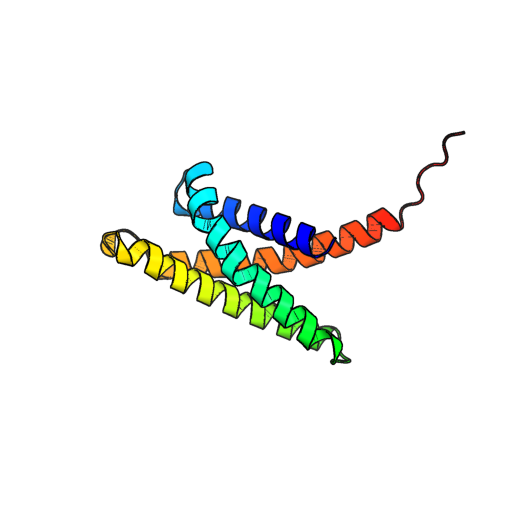2 1.00 78.50 116 LYS A N 1
ATOM 901 C CA . LYS A 1 116 ? -8.798 6.034 10.464 1.00 78.50 116 LYS A CA 1
ATOM 902 C C . LYS A 1 116 ? -8.978 6.622 11.868 1.00 78.50 116 LYS A C 1
ATOM 904 O O . LYS A 1 116 ? -10.116 6.836 12.291 1.00 78.50 116 LYS A O 1
ATOM 909 N N . LYS A 1 117 ? -7.883 6.877 12.594 1.00 81.12 117 LYS A N 1
ATOM 910 C CA . LYS A 1 117 ? -7.913 7.510 13.923 1.00 81.12 117 LYS A CA 1
ATOM 911 C C . LYS A 1 117 ? -8.411 8.954 13.831 1.00 81.12 117 LYS A C 1
ATOM 913 O O . LYS A 1 117 ? -9.283 9.333 14.608 1.00 81.12 1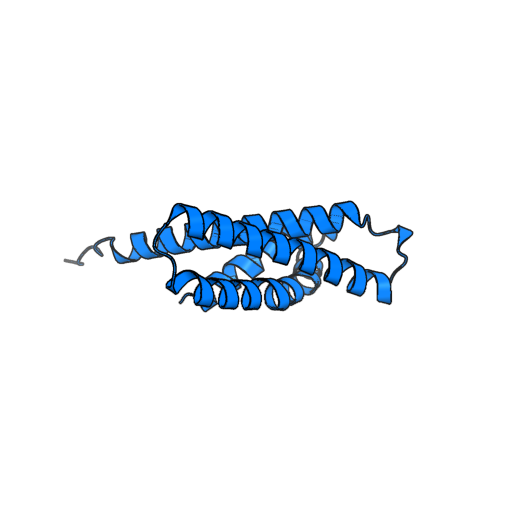17 LYS A O 1
ATOM 918 N N . TRP A 1 118 ? -7.922 9.707 12.848 1.00 78.88 118 TRP A N 1
ATOM 919 C CA . TRP A 1 118 ? -8.317 11.087 12.582 1.00 78.88 118 TRP A CA 1
ATOM 920 C C . TRP A 1 118 ? -9.802 11.201 12.227 1.00 78.88 118 TRP A C 1
ATOM 922 O O . TRP A 1 118 ? -10.511 11.989 12.839 1.00 78.88 118 TRP A O 1
ATOM 932 N N . LEU A 1 119 ? -10.326 10.342 11.346 1.00 79.25 119 LEU A N 1
ATOM 933 C CA . LEU A 1 119 ? -11.757 10.334 11.013 1.00 79.25 119 LEU A CA 1
ATOM 934 C C . LEU A 1 119 ? -12.655 9.944 12.188 1.00 79.25 119 LEU A C 1
ATOM 936 O O . LEU A 1 119 ? -13.759 10.469 12.315 1.00 79.25 119 LEU A O 1
ATOM 940 N N . LYS A 1 120 ? -12.203 9.029 13.055 1.00 81.75 120 LYS A N 1
ATOM 941 C CA . LYS A 1 120 ? -12.936 8.704 14.285 1.00 81.75 120 LYS A CA 1
ATOM 942 C C . LYS A 1 120 ? -12.960 9.896 15.241 1.00 81.75 120 LYS A C 1
ATOM 944 O O . LYS A 1 120 ? -13.993 10.152 15.844 1.00 81.75 120 LYS A O 1
ATOM 949 N N . TRP A 1 121 ? -11.841 10.607 15.364 1.00 82.06 121 TRP A N 1
ATOM 950 C CA . TRP A 1 121 ? -11.767 11.836 16.145 1.00 82.06 121 TRP A CA 1
ATOM 951 C C . TRP A 1 121 ? -12.689 12.914 15.568 1.00 82.06 121 TRP A C 1
ATOM 953 O O . TRP A 1 121 ? -13.556 13.379 16.291 1.00 82.06 121 TRP A O 1
ATOM 963 N N . TYR A 1 122 ? -12.598 13.210 14.267 1.00 78.38 122 TYR A N 1
ATOM 964 C CA . TYR A 1 122 ? -13.415 14.219 13.584 1.00 78.38 122 TYR A CA 1
ATOM 965 C C . TYR A 1 122 ? -14.921 13.993 13.774 1.00 78.38 122 TYR A C 1
ATOM 967 O O . TYR A 1 122 ? -15.650 14.926 14.084 1.00 78.38 122 TYR A O 1
ATOM 975 N N . LYS A 1 123 ? -15.389 12.741 13.676 1.00 78.06 123 LYS A N 1
ATOM 976 C CA . LYS A 1 123 ? -16.799 12.395 13.932 1.00 78.06 123 LYS A CA 1
ATOM 977 C C . LYS A 1 123 ? -17.254 12.621 15.375 1.00 78.06 123 LYS A C 1
ATOM 979 O O . LYS A 1 123 ? -18.449 12.741 15.610 1.00 78.06 123 LYS A O 1
ATOM 984 N N . ASN A 1 124 ? -16.323 12.621 16.322 1.00 80.12 124 ASN A N 1
ATOM 985 C CA . ASN A 1 124 ? -16.596 12.797 17.744 1.00 80.12 124 ASN A CA 1
ATOM 986 C C . ASN A 1 124 ? -16.373 14.244 18.211 1.00 80.12 124 ASN A C 1
ATOM 988 O O . ASN A 1 124 ? -16.614 14.531 19.382 1.00 80.12 124 ASN A O 1
ATOM 992 N N . VAL A 1 125 ? -15.892 15.140 17.341 1.00 78.25 125 VAL A N 1
ATOM 993 C CA . VAL A 1 125 ? -15.810 16.569 17.651 1.00 78.25 125 VAL A CA 1
ATOM 994 C C . VAL A 1 125 ? -17.231 17.136 17.567 1.00 78.25 125 VAL A C 1
ATOM 996 O O . VAL A 1 125 ? -17.835 17.065 16.494 1.00 78.25 125 VAL A O 1
ATOM 999 N N . PRO A 1 126 ? -17.797 17.672 18.664 1.00 65.62 126 PRO A N 1
ATOM 1000 C CA . PRO A 1 126 ? -19.098 18.319 18.607 1.00 65.62 126 PRO A CA 1
ATOM 1001 C C . PRO A 1 126 ? -18.995 19.531 17.679 1.00 65.62 126 PRO A C 1
ATOM 1003 O O . PRO A 1 126 ? -18.177 20.425 17.899 1.00 65.62 126 PRO A O 1
ATOM 1006 N N . LEU A 1 127 ? -19.797 19.537 16.613 1.00 69.19 127 LEU A N 1
ATOM 1007 C CA . LEU A 1 127 ? -19.909 20.695 15.734 1.00 69.19 127 LEU A CA 1
ATOM 1008 C C . LEU A 1 127 ? -20.443 21.868 16.569 1.00 69.19 127 LEU A C 1
ATOM 1010 O O . LEU A 1 127 ? -21.422 21.676 17.298 1.00 69.19 127 LEU A O 1
ATOM 1014 N N . PRO A 1 128 ? -19.825 23.060 16.505 1.00 66.38 128 PRO A N 1
ATOM 1015 C CA . PRO A 1 128 ? -20.364 24.222 17.189 1.00 66.38 128 PRO A CA 1
ATOM 1016 C C . PRO A 1 128 ? -21.763 24.483 16.631 1.00 66.38 128 PRO A C 1
ATOM 1018 O O . PRO A 1 128 ? -21.934 24.721 15.436 1.00 66.38 128 PRO A O 1
ATOM 1021 N N . VAL A 1 129 ? -22.774 24.374 17.493 1.00 60.72 129 VAL A N 1
ATOM 1022 C CA . VAL A 1 129 ? -24.145 24.740 17.145 1.00 60.72 129 VAL A CA 1
ATOM 1023 C C . VAL A 1 129 ? -24.125 26.245 16.907 1.00 60.72 129 VAL A C 1
ATOM 1025 O O . VAL A 1 129 ? -23.866 27.009 17.838 1.00 60.72 129 VAL A O 1
ATOM 1028 N N . SER A 1 130 ? -24.309 26.655 15.650 1.00 57.09 130 SER A N 1
ATOM 1029 C CA . SER A 1 130 ? -24.508 28.061 15.299 1.00 57.09 130 SER A CA 1
ATOM 1030 C C . SER A 1 130 ? -25.682 28.579 16.126 1.00 57.09 130 SER A C 1
ATOM 1032 O O . SER A 1 130 ? -26.777 28.022 16.035 1.00 57.09 130 SER A O 1
ATOM 1034 N N . LYS A 1 131 ? -25.422 29.578 16.972 1.00 51.75 131 LYS A N 1
ATOM 1035 C CA . LYS A 1 131 ? -26.473 30.371 17.616 1.00 51.75 131 LYS A CA 1
ATOM 1036 C C . LYS A 1 131 ? -27.075 31.343 16.614 1.00 51.75 131 LYS A C 1
ATOM 1038 O O . LYS A 1 131 ? -26.336 31.730 15.680 1.00 51.75 131 LYS A O 1
#

Secondary structure (DSSP, 8-state):
-HHHHHHHHHHHHHHHHHHHHHS-HHHHHHHHHHHHHHHHHHHHHHHHHHHTT---HHHHHHHHHHHHHHHHHHHHHHHHHHHHTTS-TTSS-HHHHHHHHHHHHHHHHHHHHHHHHHHHHHHHSPPP---